Protein AF-A0A418XPS5-F1 (afdb_monomer)

Organism: NCBI:txid2338368

Foldseek 3Di:
DDQADKWFKAWDPDDPPDDDPFPSHRHIDGPVCCVPPNGDPDDPDPPDDIDIDTD

Nearest PDB structures (foldseek):
  2yfn-assembly1_A  TM=6.676E-01  e=1.556E+00  Mediterraneibacter gnavus E1

Solvent-accessible surface area (backbone atoms only — not comparable to full-atom values): 3664 Å² total; per-residue (Å²): 134,49,57,92,42,70,28,39,31,37,70,48,93,60,61,93,95,56,78,81,87,54,87,56,52,76,38,76,44,40,24,43,48,51,74,76,74,53,79,89,80,83,68,96,56,84,94,70,83,86,46,78,47,77,85

Radius of gyration: 11.98 Å; Cα contacts (8 Å, |Δi|>4): 71; chains: 1; bounding box: 29×24×27 Å

Sequence (55 aa):
LDADKVYTVKETNLMPGKESDLECNGKQYSGDYLMKVGLNVFSQTDGTSHVLVLE

Secondary structure (DSSP, 8-state):
--TT-EEEEEEESPPTTPPP--TTTT-EEE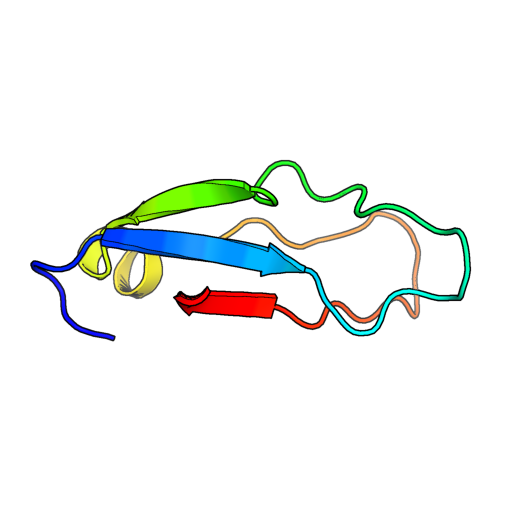HHHHHHT------SSTT---EEEE-

InterPro domains:
  IPR013780 Glycosyl hydrolase, all-beta [G3DSA:2.60.40.1180] (1-55)
  IPR031705 Glycosyl hydrolase family 36, C-terminal [PF16874] (1-54)

Structure (mmCIF, N/CA/C/O backbone):
data_AF-A0A418XPS5-F1
#
_entry.id   AF-A0A418XPS5-F1
#
loop_
_atom_site.group_PDB
_atom_site.id
_atom_site.type_symbol
_atom_site.label_atom_id
_atom_site.label_alt_id
_atom_site.label_comp_id
_atom_site.label_asym_id
_atom_site.label_entity_id
_atom_site.label_seq_id
_atom_site.pdbx_PDB_ins_code
_atom_site.Cartn_x
_atom_site.Cartn_y
_atom_site.Cartn_z
_atom_site.occupancy
_atom_site.B_iso_or_equiv
_atom_site.auth_seq_id
_atom_site.auth_comp_id
_atom_site.auth_asym_id
_atom_site.auth_atom_id
_atom_site.pdbx_PDB_model_num
ATOM 1 N N . LEU A 1 1 ? -13.294 -0.802 -1.358 1.00 89.06 1 LEU A N 1
ATOM 2 C CA . LEU A 1 1 ? -12.675 -0.310 -0.110 1.00 89.06 1 LEU A CA 1
ATOM 3 C C . LEU A 1 1 ? -13.774 0.222 0.788 1.00 89.06 1 LEU A C 1
ATOM 5 O O . LEU A 1 1 ? -14.827 0.596 0.289 1.00 89.06 1 LEU A O 1
ATOM 9 N N . ASP A 1 2 ? -13.523 0.210 2.084 1.00 96.38 2 ASP A N 1
ATOM 10 C CA . ASP A 1 2 ? -14.424 0.697 3.128 1.00 96.38 2 ASP A CA 1
ATOM 11 C C . ASP A 1 2 ? -13.722 1.861 3.829 1.00 96.38 2 ASP A C 1
ATOM 13 O O . ASP A 1 2 ? -12.557 1.706 4.201 1.00 96.38 2 ASP A O 1
ATOM 17 N N . ALA A 1 3 ? -14.390 3.011 3.946 1.00 96.50 3 ALA A N 1
ATOM 18 C CA . ALA A 1 3 ? -13.793 4.253 4.434 1.00 96.50 3 ALA A CA 1
ATOM 19 C C . ALA A 1 3 ? -13.268 4.129 5.873 1.00 96.50 3 ALA A C 1
ATOM 21 O O . ALA A 1 3 ? -12.199 4.664 6.176 1.00 96.50 3 ALA A O 1
ATOM 22 N N . ASP A 1 4 ? -13.973 3.361 6.708 1.00 96.69 4 ASP A N 1
ATOM 23 C CA . ASP A 1 4 ? -13.698 3.226 8.141 1.00 96.69 4 ASP A CA 1
ATOM 24 C C . ASP A 1 4 ? -12.700 2.099 8.458 1.00 96.69 4 ASP A C 1
ATOM 26 O O . ASP A 1 4 ? -12.319 1.897 9.613 1.00 96.69 4 ASP A O 1
ATOM 30 N N . LYS A 1 5 ? -12.245 1.355 7.440 1.00 98.19 5 LYS A N 1
ATOM 31 C CA . LYS A 1 5 ? -11.237 0.295 7.593 1.00 98.19 5 LYS A CA 1
ATOM 32 C C . LYS A 1 5 ? -9.833 0.799 7.297 1.00 98.19 5 LYS A C 1
ATOM 34 O O . LYS A 1 5 ? -9.632 1.690 6.474 1.00 98.19 5 LYS A O 1
ATOM 39 N N . VAL A 1 6 ? -8.854 0.171 7.940 1.00 97.75 6 VAL A N 1
ATOM 40 C CA . VAL A 1 6 ? -7.428 0.362 7.666 1.00 97.75 6 VAL A CA 1
ATOM 41 C C . VAL A 1 6 ? -6.928 -0.832 6.869 1.00 97.75 6 VAL A C 1
ATOM 43 O O . VAL A 1 6 ? -7.222 -1.965 7.237 1.00 97.75 6 VAL A O 1
ATOM 46 N N . TYR A 1 7 ? -6.182 -0.556 5.804 1.00 98.25 7 TYR A N 1
ATOM 47 C CA . TYR A 1 7 ? -5.603 -1.556 4.920 1.00 98.25 7 TYR A CA 1
ATOM 48 C C . TYR A 1 7 ? -4.086 -1.496 4.990 1.00 98.25 7 TYR A C 1
ATOM 50 O O . TYR A 1 7 ? -3.502 -0.409 4.930 1.00 98.25 7 TYR A O 1
ATOM 58 N N . THR A 1 8 ? -3.450 -2.657 5.073 1.00 97.81 8 THR A N 1
ATOM 59 C CA . THR A 1 8 ? -2.006 -2.790 4.887 1.00 97.81 8 THR A CA 1
ATOM 60 C C . THR A 1 8 ? -1.722 -2.935 3.398 1.00 97.81 8 THR A C 1
ATOM 62 O O . THR A 1 8 ? -2.268 -3.811 2.730 1.00 97.81 8 THR A O 1
ATOM 65 N N . VAL A 1 9 ? -0.877 -2.057 2.865 1.00 97.12 9 VAL A N 1
ATOM 66 C CA . VAL A 1 9 ? -0.471 -2.088 1.460 1.00 97.12 9 VAL A CA 1
ATOM 67 C C . VAL A 1 9 ? 0.704 -3.037 1.314 1.00 97.12 9 VAL A C 1
ATOM 69 O O . VAL A 1 9 ? 1.713 -2.887 2.000 1.00 97.12 9 VAL A O 1
ATOM 72 N N . LYS A 1 10 ? 0.608 -3.983 0.385 1.00 96.12 10 LYS A N 1
ATOM 73 C CA . LYS A 1 10 ? 1.706 -4.889 0.056 1.00 96.12 10 LYS A CA 1
ATOM 74 C C . LYS A 1 10 ? 1.869 -5.003 -1.449 1.00 96.12 10 LYS A C 1
ATOM 76 O O . LYS A 1 10 ? 0.930 -5.368 -2.153 1.00 96.12 10 LYS A O 1
ATOM 81 N N . GLU A 1 11 ? 3.063 -4.717 -1.943 1.00 94.94 11 GLU A N 1
ATOM 82 C CA . GLU A 1 11 ? 3.416 -5.014 -3.324 1.00 94.94 11 GLU A CA 1
ATOM 83 C C . GLU A 1 11 ? 3.672 -6.520 -3.486 1.00 94.94 11 GLU A C 1
ATOM 85 O O . GLU A 1 11 ? 4.277 -7.178 -2.634 1.00 94.94 11 GLU A O 1
ATOM 90 N N . THR A 1 12 ? 3.164 -7.083 -4.576 1.00 93.25 12 THR A N 1
ATOM 91 C CA . THR A 1 12 ? 3.262 -8.503 -4.910 1.00 93.25 12 THR A CA 1
ATOM 92 C C . THR A 1 12 ? 3.703 -8.687 -6.359 1.00 93.25 12 THR A C 1
ATOM 94 O O . THR A 1 12 ? 3.875 -7.723 -7.100 1.00 93.25 12 THR A O 1
ATOM 97 N N . ASN A 1 13 ? 3.871 -9.946 -6.771 1.00 89.25 13 ASN A N 1
ATOM 98 C CA . ASN A 1 13 ? 4.281 -10.326 -8.124 1.00 89.25 13 ASN A CA 1
ATOM 99 C C . ASN A 1 13 ? 5.641 -9.732 -8.543 1.00 89.25 13 ASN A C 1
ATOM 101 O O . ASN A 1 13 ? 5.889 -9.463 -9.717 1.00 89.25 13 ASN A O 1
ATOM 105 N N . LEU A 1 14 ? 6.520 -9.523 -7.562 1.00 89.00 14 LEU A N 1
ATOM 106 C CA . LEU A 1 14 ? 7.896 -9.102 -7.787 1.00 89.00 14 LEU A CA 1
ATOM 107 C C . LEU A 1 14 ? 8.699 -10.234 -8.431 1.00 89.00 14 LEU A C 1
ATOM 109 O O . LEU A 1 14 ? 8.428 -11.420 -8.217 1.00 89.00 14 LEU A O 1
ATOM 113 N N . MET A 1 15 ? 9.726 -9.864 -9.197 1.00 87.56 15 MET A N 1
ATOM 114 C CA . MET A 1 15 ? 10.677 -10.844 -9.717 1.00 87.56 15 MET A CA 1
ATOM 115 C C . MET A 1 15 ? 11.336 -11.624 -8.563 1.00 87.56 15 MET A C 1
ATOM 117 O O . MET A 1 15 ? 11.564 -11.054 -7.493 1.00 87.56 15 MET A O 1
ATOM 121 N N . PRO A 1 16 ? 11.676 -12.912 -8.748 1.00 89.25 16 PRO A N 1
ATOM 122 C CA . PRO A 1 16 ? 12.316 -13.705 -7.703 1.00 89.25 16 PRO A CA 1
ATOM 123 C C . PRO A 1 16 ? 13.562 -13.017 -7.125 1.00 89.25 16 PRO A C 1
ATOM 125 O O . PRO A 1 16 ? 14.464 -12.630 -7.865 1.00 89.25 16 PRO A O 1
ATOM 128 N N . GLY A 1 17 ? 13.607 -12.868 -5.798 1.00 88.94 17 GLY A N 1
ATOM 129 C CA . GLY A 1 17 ? 14.716 -12.222 -5.083 1.00 88.94 17 GLY A CA 1
ATOM 130 C C . GLY A 1 17 ? 14.692 -10.690 -5.081 1.00 88.94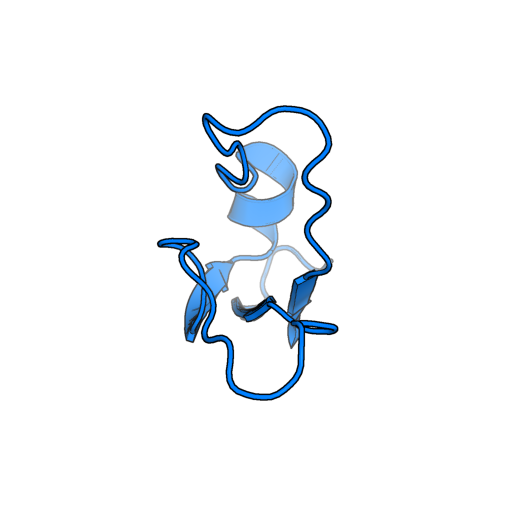 17 GLY A C 1
ATOM 131 O O . GLY A 1 17 ? 15.601 -10.084 -4.519 1.00 88.94 17 GLY A O 1
ATOM 132 N N . LYS A 1 18 ? 13.677 -10.055 -5.679 1.00 89.06 18 LYS A N 1
ATOM 133 C CA . LYS A 1 18 ? 13.492 -8.602 -5.640 1.00 89.06 18 LYS A CA 1
ATOM 134 C C . LYS A 1 18 ? 12.546 -8.213 -4.503 1.00 89.06 18 LYS A C 1
ATOM 136 O O . LYS A 1 18 ? 11.492 -8.820 -4.326 1.00 89.06 18 LYS A O 1
ATOM 141 N N . GLU A 1 19 ? 12.926 -7.177 -3.766 1.00 89.62 19 GLU A N 1
ATOM 142 C CA . GLU A 1 19 ? 12.059 -6.495 -2.806 1.00 89.62 19 GLU A CA 1
ATOM 143 C C . GLU A 1 19 ? 11.400 -5.267 -3.444 1.00 89.62 19 GLU A C 1
ATOM 145 O O . GLU A 1 19 ? 11.882 -4.733 -4.446 1.00 89.62 19 GLU A O 1
ATOM 150 N N . SER A 1 20 ? 10.278 -4.848 -2.861 1.00 89.75 20 SER A N 1
ATOM 151 C CA . SER A 1 20 ? 9.528 -3.663 -3.274 1.00 89.75 20 SER A CA 1
ATOM 152 C C . SER A 1 20 ? 10.315 -2.394 -2.977 1.00 89.75 20 SER A C 1
ATOM 154 O O . SER A 1 20 ? 10.661 -2.147 -1.823 1.00 89.75 20 SER A O 1
ATOM 156 N N . ASP A 1 21 ? 10.463 -1.532 -3.979 1.00 89.69 21 ASP A N 1
ATOM 157 C CA . ASP A 1 21 ? 11.068 -0.205 -3.818 1.00 89.69 21 ASP A CA 1
ATOM 158 C C . ASP A 1 21 ? 10.016 0.881 -3.483 1.00 89.69 21 ASP A C 1
ATOM 160 O O . ASP A 1 21 ? 10.361 2.040 -3.253 1.00 89.69 21 ASP A O 1
ATOM 164 N N . LEU A 1 22 ? 8.720 0.531 -3.452 1.00 92.00 22 LEU A N 1
ATOM 165 C CA . LEU A 1 22 ? 7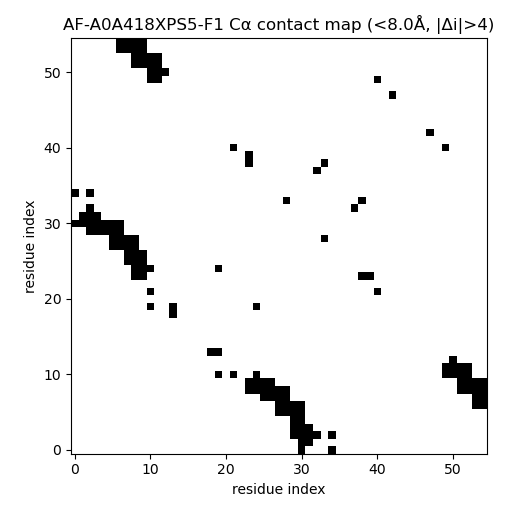.639 1.469 -3.146 1.00 92.00 22 LEU A CA 1
ATOM 166 C C . LEU A 1 22 ? 7.620 1.859 -1.664 1.00 92.00 22 LEU A C 1
ATOM 168 O O . LEU A 1 22 ? 7.471 1.012 -0.783 1.00 92.00 22 LEU A O 1
ATOM 172 N N . GLU A 1 23 ? 7.638 3.165 -1.380 1.00 92.38 23 GLU A N 1
ATOM 173 C CA . GLU A 1 23 ? 7.590 3.681 -0.004 1.00 92.38 23 GLU A CA 1
ATOM 174 C C . GLU A 1 23 ? 6.316 3.298 0.760 1.00 92.38 23 GLU A C 1
ATOM 176 O O . GLU A 1 23 ? 6.305 3.345 1.991 1.00 92.38 23 GLU A O 1
ATOM 181 N N . CYS A 1 24 ? 5.223 2.994 0.057 1.00 93.44 24 CYS A N 1
ATOM 182 C CA . CYS A 1 24 ? 3.953 2.601 0.663 1.00 93.44 24 CYS A CA 1
ATOM 183 C C . CYS A 1 24 ? 3.903 1.118 1.056 1.00 93.44 24 CYS A C 1
ATOM 185 O O . CYS A 1 24 ? 3.008 0.727 1.804 1.00 93.44 24 CYS A O 1
ATOM 187 N N . ASN A 1 25 ? 4.851 0.296 0.602 1.00 95.12 25 ASN A N 1
ATOM 188 C CA . ASN A 1 25 ? 4.861 -1.130 0.893 1.00 95.12 25 ASN A CA 1
ATOM 189 C C . ASN A 1 25 ? 5.075 -1.402 2.391 1.00 95.12 25 ASN A C 1
ATOM 191 O O . ASN A 1 25 ? 5.992 -0.876 3.019 1.00 95.12 25 ASN A O 1
ATOM 195 N N . GLY A 1 26 ? 4.201 -2.225 2.966 1.00 94.94 26 GLY A N 1
ATOM 196 C CA . GLY A 1 26 ? 4.140 -2.537 4.393 1.00 94.94 26 GLY A CA 1
ATOM 197 C C . GLY A 1 26 ? 3.476 -1.461 5.260 1.00 94.94 26 GLY A C 1
ATOM 198 O O . GLY A 1 26 ? 3.333 -1.670 6.464 1.00 94.94 26 GLY A O 1
ATOM 199 N N . LYS A 1 27 ? 3.062 -0.319 4.692 1.00 96.81 27 LYS A N 1
ATOM 200 C CA . LYS A 1 27 ? 2.394 0.756 5.440 1.00 96.81 27 LYS A CA 1
ATOM 201 C C . LYS A 1 27 ? 0.880 0.571 5.466 1.00 96.81 27 LYS A C 1
ATOM 203 O O . LYS A 1 27 ? 0.290 -0.073 4.600 1.00 96.81 27 LYS A O 1
ATOM 208 N N . GLN A 1 28 ? 0.259 1.177 6.472 1.00 97.88 28 GLN A N 1
ATOM 209 C CA . GLN A 1 28 ? -1.182 1.150 6.682 1.00 97.88 28 GLN A CA 1
ATOM 210 C C . GLN A 1 28 ? -1.832 2.478 6.305 1.00 97.88 28 GLN A C 1
ATOM 212 O O . GLN A 1 28 ? -1.326 3.545 6.652 1.00 97.88 28 GLN A O 1
ATOM 217 N N . TYR A 1 29 ? -2.975 2.401 5.629 1.00 97.75 29 TYR A N 1
ATOM 218 C CA . TYR A 1 29 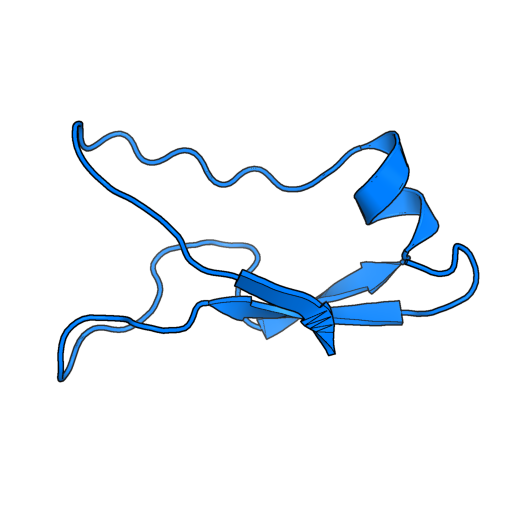? -3.756 3.558 5.196 1.00 97.75 29 TYR A CA 1
ATOM 219 C C . TYR A 1 29 ? -5.243 3.306 5.434 1.00 97.75 29 TYR A C 1
ATOM 221 O O . TYR A 1 29 ? -5.718 2.182 5.281 1.00 97.75 29 TYR A O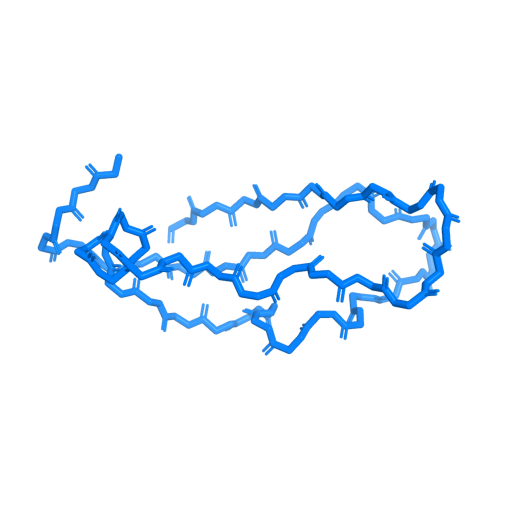 1
ATOM 229 N N . SER A 1 30 ? -6.001 4.347 5.785 1.00 98.12 30 SER A N 1
ATOM 230 C CA . SER A 1 30 ? -7.460 4.230 5.836 1.00 98.12 30 SER A CA 1
ATOM 231 C C . SER A 1 30 ? -8.034 4.080 4.428 1.00 98.12 30 SER A C 1
ATOM 233 O O . SER A 1 30 ? -7.501 4.628 3.459 1.00 98.12 30 SER A O 1
ATOM 235 N N . GLY A 1 31 ? -9.155 3.373 4.301 1.00 98.00 31 GLY A N 1
ATOM 236 C CA . GLY A 1 31 ? -9.853 3.266 3.026 1.00 98.00 31 GLY A CA 1
ATOM 237 C C . GLY A 1 31 ? -10.313 4.627 2.513 1.00 98.00 31 GLY A C 1
ATOM 238 O O . GLY A 1 31 ? -10.266 4.856 1.307 1.00 98.00 31 GLY A O 1
ATOM 239 N N . ASP A 1 32 ? -10.675 5.556 3.405 1.00 98.25 32 ASP A N 1
ATOM 240 C CA . ASP A 1 32 ? -11.012 6.932 3.027 1.00 98.25 32 ASP A CA 1
ATOM 241 C C . ASP A 1 32 ? -9.838 7.633 2.326 1.00 98.25 32 ASP A C 1
ATOM 243 O O . ASP A 1 32 ? -10.010 8.217 1.255 1.00 98.25 32 ASP A O 1
ATOM 247 N N . TYR A 1 33 ? -8.624 7.500 2.874 1.00 97.94 33 TYR A N 1
ATOM 248 C CA . TYR A 1 33 ? -7.413 8.054 2.272 1.00 97.94 33 TYR A CA 1
ATOM 249 C C . TYR A 1 33 ? -7.109 7.403 0.920 1.00 97.94 33 TYR A C 1
ATOM 251 O O . TYR A 1 33 ? -6.857 8.102 -0.059 1.00 97.94 33 TYR A O 1
ATOM 259 N N . LEU A 1 34 ? -7.182 6.072 0.839 1.00 97.00 34 LEU A N 1
ATOM 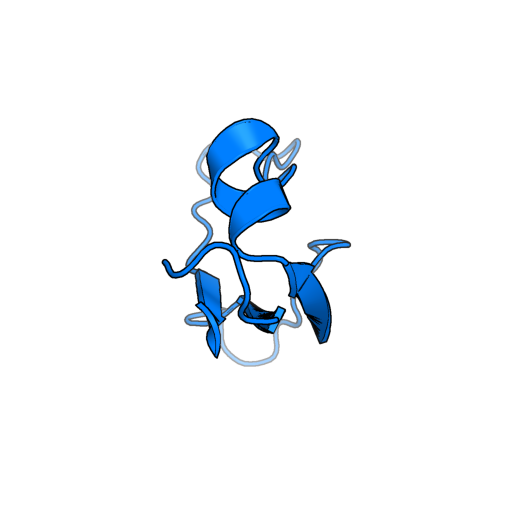260 C CA . LEU A 1 34 ? -6.927 5.335 -0.401 1.00 97.00 34 LEU A CA 1
ATOM 261 C C . LEU A 1 34 ? -7.913 5.710 -1.519 1.00 97.00 34 LEU A C 1
ATOM 263 O O . LEU A 1 34 ? -7.520 5.749 -2.680 1.00 97.00 34 LEU A O 1
ATOM 267 N N . MET A 1 35 ? -9.172 6.006 -1.183 1.00 96.94 35 MET A N 1
ATOM 268 C CA . MET A 1 35 ? -10.193 6.385 -2.165 1.00 96.94 35 MET A CA 1
ATOM 269 C C . MET A 1 35 ? -10.134 7.861 -2.571 1.00 96.94 35 MET A C 1
ATOM 271 O O . MET A 1 35 ? -10.440 8.178 -3.718 1.00 96.94 35 MET A O 1
ATOM 275 N N . LYS A 1 36 ? -9.778 8.767 -1.651 1.00 97.81 36 LYS A N 1
ATOM 276 C CA . LYS A 1 36 ? -9.778 10.217 -1.916 1.00 97.81 36 LYS A CA 1
ATOM 277 C C . LYS A 1 36 ? -8.427 10.759 -2.373 1.00 97.81 36 LYS A C 1
ATOM 279 O O . LYS A 1 36 ? -8.393 11.650 -3.214 1.00 97.81 36 LYS A O 1
ATOM 284 N N . VAL A 1 37 ? -7.336 10.266 -1.790 1.00 96.88 37 VAL A N 1
ATOM 285 C CA . VAL A 1 37 ? -5.966 10.742 -2.044 1.00 96.88 37 VAL A CA 1
ATOM 286 C C . VAL A 1 37 ? -5.197 9.744 -2.906 1.00 96.88 37 VAL A C 1
ATOM 288 O O . VAL A 1 37 ? -4.543 10.141 -3.867 1.00 96.88 37 VAL A O 1
ATOM 291 N N . GLY A 1 38 ? -5.309 8.451 -2.598 1.00 95.25 38 GLY A N 1
ATOM 292 C CA . GLY A 1 38 ? -4.589 7.389 -3.300 1.00 95.25 38 GLY A CA 1
ATOM 293 C C . GLY A 1 38 ? -3.128 7.242 -2.862 1.00 95.25 38 GLY A C 1
ATOM 294 O O . GLY A 1 38 ? -2.693 7.806 -1.859 1.00 95.25 38 GLY A O 1
ATOM 295 N N . LEU A 1 39 ? -2.372 6.429 -3.604 1.00 95.25 39 LEU A N 1
ATOM 296 C CA . LEU A 1 39 ? -0.968 6.112 -3.330 1.00 95.25 39 LEU A CA 1
ATOM 297 C C . LEU A 1 39 ? -0.074 6.648 -4.448 1.00 95.25 39 LEU A C 1
ATOM 299 O O . LEU A 1 39 ? -0.414 6.536 -5.625 1.00 95.25 39 LEU A O 1
ATOM 303 N N . ASN A 1 40 ? 1.101 7.166 -4.087 1.00 92.31 40 ASN A N 1
ATOM 304 C CA . ASN A 1 40 ? 2.127 7.480 -5.073 1.00 92.31 40 ASN A CA 1
ATOM 305 C C . ASN A 1 40 ? 2.892 6.202 -5.443 1.00 92.31 40 ASN A C 1
ATOM 307 O O . ASN A 1 40 ? 3.699 5.711 -4.657 1.00 92.31 40 ASN A O 1
ATOM 311 N N . VAL A 1 41 ? 2.602 5.665 -6.626 1.00 91.31 41 VAL A N 1
ATOM 312 C CA . VAL A 1 41 ? 3.144 4.389 -7.132 1.00 91.31 41 VAL A CA 1
ATOM 313 C C . VAL A 1 41 ? 3.958 4.575 -8.413 1.00 91.31 41 VAL A C 1
ATOM 315 O O . VAL A 1 41 ? 4.207 3.621 -9.141 1.00 91.31 41 VAL A O 1
ATOM 318 N N . PHE A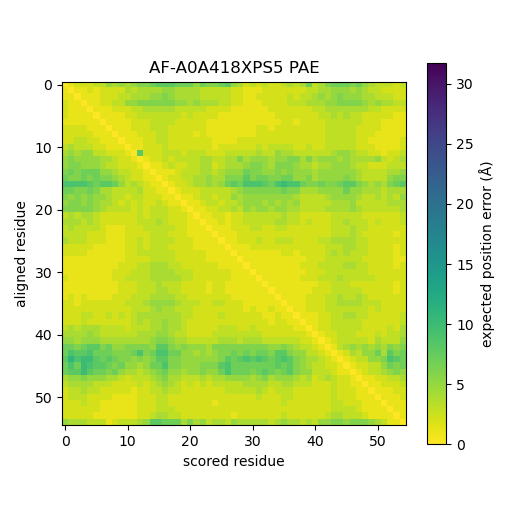 1 42 ? 4.332 5.815 -8.729 1.00 89.06 42 PHE A N 1
ATOM 319 C CA . PHE A 1 42 ? 5.113 6.115 -9.920 1.00 89.06 42 PHE A CA 1
ATOM 320 C C . PHE A 1 42 ? 6.592 5.792 -9.708 1.00 89.06 42 PHE A C 1
ATOM 322 O O . PHE A 1 42 ? 7.222 6.284 -8.771 1.00 89.06 42 PHE A O 1
ATOM 329 N N . SER A 1 43 ? 7.158 5.022 -10.634 1.00 84.50 43 SER A N 1
ATOM 330 C CA . SER A 1 43 ? 8.597 4.805 -10.766 1.00 84.50 43 SER A CA 1
ATOM 331 C C . SER A 1 43 ? 9.182 5.696 -11.862 1.00 84.50 43 SER A C 1
ATOM 333 O O . SER A 1 43 ? 8.533 5.944 -12.874 1.00 84.50 43 SER A O 1
ATOM 335 N N . GLN A 1 44 ? 10.445 6.106 -11.715 1.00 85.38 44 GLN A N 1
ATOM 336 C CA . GLN A 1 44 ? 11.180 6.824 -12.772 1.00 85.38 44 GLN A CA 1
ATOM 337 C C . GLN A 1 44 ? 11.562 5.923 -13.960 1.00 85.38 44 GLN A C 1
ATOM 339 O O . GLN A 1 44 ? 12.040 6.412 -14.978 1.00 85.38 44 GLN A O 1
ATOM 344 N N . THR A 1 45 ? 11.404 4.604 -13.821 1.00 85.38 45 THR A N 1
ATOM 345 C CA . THR A 1 45 ? 11.753 3.623 -14.849 1.00 85.38 45 THR A CA 1
ATOM 346 C C . THR A 1 45 ? 10.548 3.323 -15.732 1.00 85.38 45 THR A C 1
ATOM 348 O O . THR A 1 45 ? 9.551 2.765 -15.265 1.00 85.38 45 THR A O 1
ATOM 351 N N . ASP A 1 46 ? 10.669 3.655 -17.014 1.00 88.56 46 ASP A N 1
ATOM 352 C CA . ASP A 1 46 ? 9.649 3.369 -18.020 1.00 88.56 46 ASP A 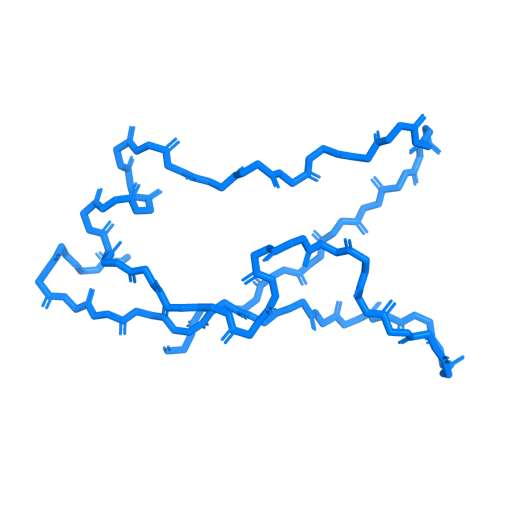CA 1
ATOM 353 C C . ASP A 1 46 ? 9.401 1.863 -18.176 1.00 88.56 46 ASP A C 1
ATOM 355 O O .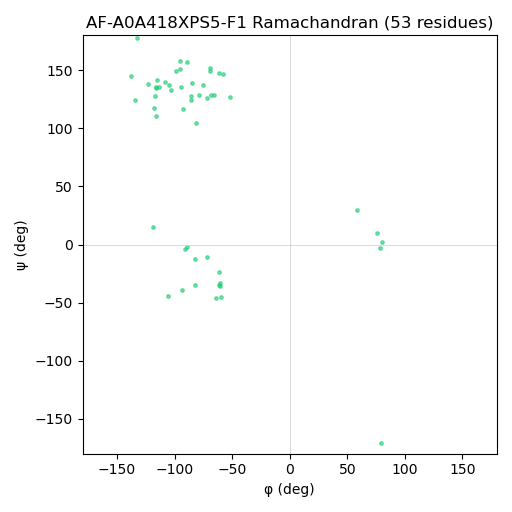 ASP A 1 46 ? 10.306 1.038 -18.040 1.00 88.56 46 ASP A O 1
ATOM 359 N N . GLY A 1 47 ? 8.155 1.502 -18.493 1.00 87.38 47 GLY A N 1
ATOM 360 C CA . GLY A 1 47 ? 7.756 0.107 -18.706 1.00 87.38 47 GLY A CA 1
ATOM 361 C C . GLY A 1 47 ? 7.605 -0.722 -17.426 1.00 87.38 47 GLY A C 1
ATOM 362 O O . GLY A 1 47 ? 7.433 -1.937 -17.510 1.00 87.38 47 GLY A O 1
ATOM 363 N N . THR A 1 48 ? 7.638 -0.091 -16.250 1.00 87.31 48 THR A N 1
ATOM 364 C CA . THR A 1 48 ? 7.431 -0.768 -14.963 1.00 87.31 48 THR A CA 1
ATOM 365 C C . THR A 1 48 ? 5.940 -0.878 -14.644 1.00 87.31 48 THR A C 1
ATOM 367 O O . THR A 1 48 ? 5.167 0.048 -14.879 1.00 87.31 48 THR A O 1
ATOM 370 N N . SER A 1 49 ? 5.521 -2.026 -14.112 1.00 89.69 49 SER A N 1
ATOM 371 C CA . SER A 1 49 ? 4.163 -2.257 -13.612 1.00 89.69 49 SER A CA 1
ATOM 372 C C . SER A 1 49 ? 4.226 -2.698 -12.156 1.00 89.69 49 SER A C 1
ATOM 374 O O . SER A 1 49 ? 5.054 -3.536 -11.808 1.00 89.69 49 SER A O 1
ATOM 376 N N . HIS A 1 50 ? 3.322 -2.168 -11.335 1.00 92.31 50 HIS A N 1
ATOM 377 C CA . HIS A 1 50 ? 3.214 -2.483 -9.912 1.00 92.31 50 HIS A CA 1
ATOM 378 C C . HIS A 1 50 ? 1.901 -3.219 -9.642 1.00 92.31 50 HIS A C 1
ATOM 380 O O . HIS A 1 50 ? 0.848 -2.821 -10.146 1.00 92.31 50 HIS A O 1
ATOM 386 N N . VAL A 1 51 ? 1.948 -4.284 -8.839 1.00 94.69 51 VAL A N 1
ATOM 387 C CA . VAL A 1 51 ? 0.752 -5.017 -8.399 1.00 94.69 51 VAL A CA 1
ATOM 388 C C . VAL A 1 51 ? 0.656 -4.912 -6.887 1.00 94.69 51 VAL A C 1
ATOM 390 O O . VAL A 1 51 ? 1.530 -5.387 -6.169 1.00 94.69 51 VAL A O 1
ATOM 393 N N . LEU A 1 52 ? -0.415 -4.289 -6.400 1.00 95.38 52 LEU A N 1
ATOM 394 C CA . LEU A 1 52 ? -0.612 -3.992 -4.982 1.00 95.38 52 LEU A CA 1
ATOM 395 C C . LEU A 1 52 ? -1.823 -4.752 -4.450 1.00 95.38 52 LEU A C 1
ATOM 397 O O . LEU A 1 52 ? -2.886 -4.761 -5.071 1.00 95.38 52 LEU A O 1
ATOM 401 N N . VAL A 1 53 ? -1.660 -5.358 -3.279 1.00 96.94 53 VAL A N 1
ATOM 402 C CA . VAL A 1 53 ? -2.732 -5.967 -2.492 1.00 96.94 53 VAL A CA 1
ATOM 403 C C . VAL A 1 53 ? -2.992 -5.091 -1.272 1.00 96.94 53 VAL A C 1
ATOM 405 O O . VAL A 1 53 ? -2.062 -4.546 -0.674 1.00 96.94 53 VAL A O 1
ATOM 408 N N . LEU A 1 54 ? -4.272 -4.936 -0.941 1.00 96.81 54 LEU A N 1
ATOM 409 C CA . LEU A 1 54 ? -4.762 -4.174 0.202 1.00 96.81 54 LEU A CA 1
ATOM 410 C C . LEU A 1 54 ? -5.464 -5.157 1.142 1.00 96.81 54 LEU A C 1
ATOM 412 O O . LEU A 1 54 ? -6.515 -5.688 0.775 1.00 96.81 54 LEU A O 1
ATOM 416 N N . GLU A 1 55 ? -4.863 -5.412 2.305 1.00 93.81 55 GLU A N 1
ATOM 417 C CA . GLU A 1 55 ? -5.351 -6.363 3.325 1.00 93.81 55 GLU A CA 1
ATOM 418 C C . GLU A 1 55 ? -5.954 -5.656 4.538 1.00 93.81 55 GLU A C 1
ATOM 420 O O . GLU A 1 55 ? -5.277 -4.748 5.076 1.00 93.81 55 GLU A O 1
#

pLDDT: mean 93.4, std 4.07, range [84.5, 98.25]

Mean predicted aligned error: 2.97 Å